Protein AF-A0A1H3V2N1-F1 (afdb_monomer)

Radius of gyration: 22.11 Å; Cα contacts (8 Å, |Δi|>4): 51; chains: 1; bounding box: 40×24×70 Å

Structure (mmCIF, N/CA/C/O backbone):
data_AF-A0A1H3V2N1-F1
#
_entry.id   AF-A0A1H3V2N1-F1
#
loop_
_atom_site.group_PDB
_atom_site.id
_atom_site.type_symbol
_atom_site.label_atom_id
_atom_site.label_alt_id
_atom_site.label_comp_id
_atom_site.label_asym_id
_atom_site.label_entity_id
_atom_site.label_seq_id
_atom_site.pdbx_PDB_ins_code
_atom_site.Cartn_x
_atom_site.Cartn_y
_atom_site.Cartn_z
_atom_site.occupancy
_atom_site.B_iso_or_equiv
_atom_site.auth_seq_id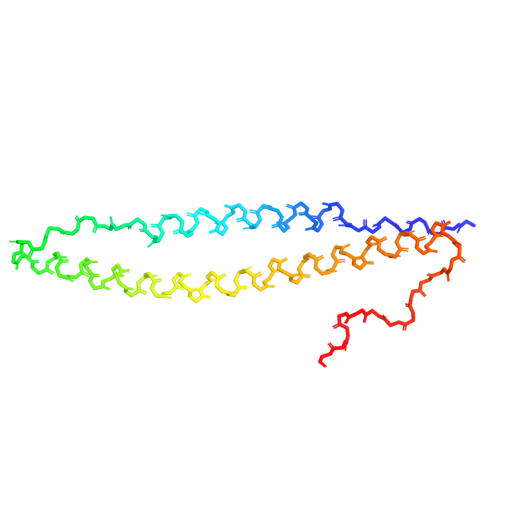
_atom_site.auth_comp_id
_atom_site.auth_asym_id
_atom_site.auth_atom_id
_atom_site.pdbx_PDB_model_num
ATOM 1 N N . MET A 1 1 ? 12.642 11.499 -37.574 1.00 33.47 1 MET A N 1
ATOM 2 C CA . MET A 1 1 ? 12.453 12.118 -36.245 1.00 33.47 1 MET A CA 1
ATOM 3 C C . MET A 1 1 ? 11.827 11.069 -35.343 1.00 33.47 1 MET A C 1
ATOM 5 O O . MET A 1 1 ? 10.644 10.798 -35.489 1.00 33.47 1 MET A O 1
ATOM 9 N N . GLY A 1 2 ? 12.641 10.379 -34.539 1.00 41.47 2 GLY A N 1
ATOM 10 C CA . GLY A 1 2 ? 12.163 9.315 -33.653 1.00 41.47 2 GLY A CA 1
ATOM 11 C C . GLY A 1 2 ? 11.372 9.914 -32.496 1.00 41.47 2 GLY A C 1
ATOM 12 O O . GLY A 1 2 ? 11.834 10.869 -31.876 1.00 41.47 2 GLY A O 1
ATOM 13 N N . GLN A 1 3 ? 10.169 9.398 -32.247 1.00 42.22 3 GLN A N 1
ATOM 14 C CA . GLN A 1 3 ? 9.382 9.762 -31.074 1.00 42.22 3 GLN A CA 1
ATOM 15 C C . GLN A 1 3 ? 10.178 9.383 -29.823 1.00 42.22 3 GLN A C 1
ATOM 17 O O . GLN A 1 3 ? 10.424 8.206 -29.574 1.00 42.22 3 GLN A O 1
ATOM 22 N N . GLN A 1 4 ? 10.592 10.382 -29.049 1.00 42.97 4 GLN A N 1
ATOM 23 C CA . GLN A 1 4 ? 11.128 10.166 -27.714 1.00 42.97 4 GLN A CA 1
ATOM 24 C C . GLN A 1 4 ? 9.936 9.815 -26.822 1.00 42.97 4 GLN A C 1
ATOM 26 O O . GLN A 1 4 ? 9.172 10.691 -26.417 1.00 42.97 4 GLN A O 1
ATOM 31 N N . ILE A 1 5 ? 9.705 8.523 -26.593 1.00 53.97 5 ILE A N 1
ATOM 32 C CA . ILE A 1 5 ? 8.725 8.100 -25.597 1.00 53.97 5 ILE A CA 1
ATOM 33 C C . ILE A 1 5 ? 9.321 8.457 -24.236 1.00 53.97 5 ILE A C 1
ATOM 35 O O . ILE A 1 5 ? 10.250 7.820 -23.764 1.00 53.97 5 ILE A O 1
ATOM 39 N N . LEU A 1 6 ? 8.809 9.528 -23.634 1.00 53.62 6 LEU A N 1
ATOM 40 C CA . LEU A 1 6 ? 9.021 9.868 -22.230 1.00 53.62 6 LEU A CA 1
ATOM 41 C C . LEU A 1 6 ? 8.164 8.903 -21.404 1.00 53.62 6 LEU A C 1
ATOM 43 O O . LEU A 1 6 ? 7.059 9.267 -20.991 1.00 53.62 6 LEU A O 1
ATOM 47 N N . SER A 1 7 ? 8.587 7.646 -21.240 1.00 59.97 7 SER A N 1
ATOM 48 C CA . SER A 1 7 ? 7.845 6.749 -20.357 1.00 59.97 7 SER A CA 1
ATOM 49 C C . SER A 1 7 ? 7.796 7.378 -18.961 1.00 59.97 7 SER A C 1
ATOM 51 O O . SER A 1 7 ? 8.768 7.957 -18.467 1.00 59.97 7 SER A O 1
ATOM 53 N N . ASN A 1 8 ? 6.634 7.332 -18.309 1.00 76.88 8 ASN A N 1
ATOM 54 C CA . ASN A 1 8 ? 6.448 8.047 -17.049 1.00 76.88 8 ASN A CA 1
ATOM 55 C C . ASN A 1 8 ? 6.958 7.237 -15.842 1.00 76.88 8 ASN A C 1
ATOM 57 O O . ASN A 1 8 ? 6.374 7.300 -14.755 1.00 76.88 8 ASN A O 1
ATOM 61 N N . TYR A 1 9 ? 8.022 6.445 -16.041 1.00 79.75 9 TYR A N 1
ATOM 62 C CA . TYR A 1 9 ? 8.618 5.553 -15.044 1.00 79.75 9 TYR A CA 1
ATOM 63 C C . TYR A 1 9 ? 8.874 6.278 -13.726 1.00 79.75 9 TYR A C 1
ATOM 65 O O . TYR A 1 9 ? 8.373 5.871 -12.675 1.00 79.75 9 TYR A O 1
ATOM 73 N N . THR A 1 10 ? 9.591 7.401 -13.796 1.00 79.31 10 THR A N 1
ATOM 74 C CA . THR A 1 10 ? 9.953 8.210 -12.631 1.00 79.31 10 THR A CA 1
ATOM 75 C C . THR A 1 10 ? 8.717 8.647 -11.847 1.00 79.31 10 THR A C 1
ATOM 77 O O . THR A 1 10 ? 8.699 8.542 -10.620 1.00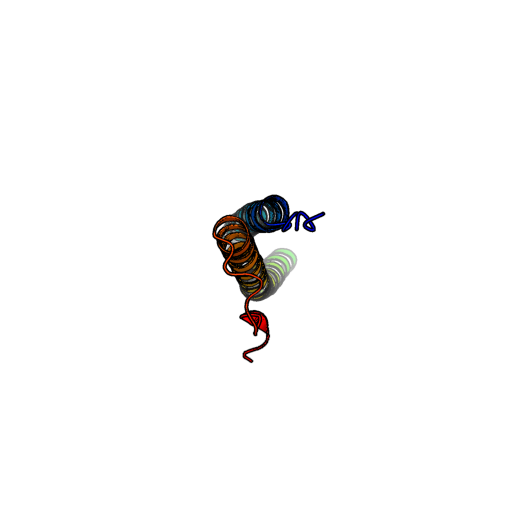 79.31 10 THR A O 1
ATOM 80 N N . THR A 1 11 ? 7.646 9.082 -12.519 1.00 83.44 11 THR A N 1
ATOM 81 C CA . THR A 1 11 ? 6.406 9.482 -11.837 1.00 83.44 11 THR A CA 1
ATOM 82 C C . THR A 1 11 ? 5.639 8.291 -11.277 1.00 83.44 11 THR A C 1
ATOM 84 O O . THR A 1 11 ? 5.172 8.378 -10.142 1.00 83.44 11 THR A O 1
ATOM 87 N N . ALA A 1 12 ? 5.528 7.177 -12.007 1.00 83.00 12 ALA A N 1
ATOM 88 C CA . ALA A 1 12 ? 4.865 5.968 -11.516 1.00 83.00 12 ALA A CA 1
ATOM 89 C C . ALA A 1 12 ? 5.575 5.417 -10.267 1.00 83.00 12 ALA A C 1
ATOM 91 O O . ALA A 1 12 ? 4.942 5.158 -9.242 1.00 83.00 12 ALA A O 1
ATOM 92 N N . ASN A 1 13 ? 6.906 5.335 -10.300 1.00 85.25 13 ASN A N 1
ATOM 93 C CA . ASN A 1 13 ? 7.703 4.873 -9.171 1.00 85.25 13 ASN A CA 1
ATOM 94 C C . ASN A 1 13 ? 7.643 5.843 -7.975 1.00 85.25 13 ASN A C 1
ATOM 96 O O . ASN A 1 13 ? 7.492 5.418 -6.824 1.00 85.25 13 ASN A O 1
ATOM 100 N N . ALA A 1 14 ? 7.687 7.157 -8.226 1.00 85.75 14 ALA A N 1
ATOM 101 C CA . ALA A 1 14 ? 7.507 8.164 -7.181 1.00 85.75 14 ALA A CA 1
ATOM 102 C C . ALA A 1 14 ? 6.114 8.074 -6.530 1.00 85.75 14 ALA A C 1
ATOM 104 O O . ALA A 1 14 ? 5.996 8.207 -5.309 1.00 85.75 14 ALA A O 1
ATOM 105 N N . MET A 1 15 ? 5.066 7.808 -7.317 1.00 87.38 15 MET A N 1
ATOM 106 C CA . MET A 1 15 ? 3.704 7.597 -6.820 1.00 87.38 15 MET A CA 1
ATOM 107 C C . MET A 1 15 ? 3.631 6.362 -5.919 1.00 87.38 15 MET A C 1
ATOM 109 O O . MET A 1 15 ? 3.207 6.470 -4.769 1.00 87.38 15 MET A O 1
ATOM 113 N N . ALA A 1 16 ? 4.123 5.216 -6.400 1.00 89.12 16 ALA A N 1
ATOM 114 C CA . ALA A 1 16 ? 4.161 3.974 -5.629 1.00 89.12 16 ALA A CA 1
ATOM 115 C C . ALA A 1 16 ? 4.951 4.130 -4.322 1.00 89.12 16 ALA A C 1
ATOM 117 O O . ALA A 1 16 ? 4.558 3.597 -3.28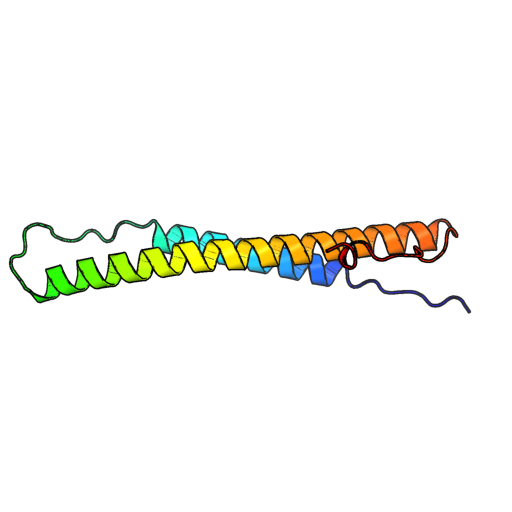6 1.00 89.12 16 ALA A O 1
ATOM 118 N N . THR A 1 17 ? 6.038 4.904 -4.343 1.00 90.19 17 THR A N 1
ATOM 119 C CA . THR A 1 17 ? 6.835 5.207 -3.147 1.00 90.19 17 THR A CA 1
ATOM 120 C C . THR A 1 17 ? 6.040 6.025 -2.129 1.00 90.19 17 THR A C 1
ATOM 122 O O . THR A 1 17 ? 5.989 5.659 -0.955 1.00 90.19 17 THR A O 1
ATOM 125 N N . LYS A 1 18 ? 5.369 7.103 -2.561 1.00 93.12 18 LYS A N 1
ATOM 126 C CA . LYS A 1 18 ? 4.514 7.921 -1.680 1.00 93.12 18 LYS A CA 1
ATOM 127 C C . LYS A 1 18 ? 3.355 7.110 -1.103 1.00 93.12 18 LYS A C 1
ATOM 129 O O . LYS A 1 18 ? 3.055 7.229 0.084 1.00 93.12 18 LYS A O 1
ATOM 134 N N . MET A 1 19 ? 2.731 6.269 -1.923 1.00 91.50 19 MET A N 1
ATOM 135 C CA . MET A 1 19 ? 1.671 5.366 -1.481 1.00 91.50 19 MET A CA 1
ATOM 136 C C . MET A 1 19 ? 2.197 4.345 -0.465 1.00 91.50 19 MET A C 1
ATOM 138 O O . MET A 1 19 ? 1.571 4.166 0.573 1.00 91.50 19 MET A O 1
ATOM 142 N N . GLY A 1 20 ? 3.382 3.762 -0.675 1.00 91.44 20 GLY A N 1
ATOM 143 C CA . GLY A 1 20 ? 4.028 2.882 0.308 1.00 91.44 20 GLY A CA 1
ATOM 144 C C . GLY A 1 20 ? 4.252 3.568 1.658 1.00 91.44 20 GLY A C 1
ATOM 145 O O . GLY A 1 20 ? 3.839 3.057 2.694 1.00 91.44 20 GLY A O 1
ATOM 146 N N . GLN A 1 21 ? 4.786 4.792 1.652 1.00 93.12 21 GLN A N 1
ATOM 147 C CA . GLN A 1 21 ? 4.957 5.577 2.881 1.00 93.12 21 GLN A CA 1
ATOM 148 C C . GLN A 1 21 ? 3.623 5.865 3.590 1.00 93.12 21 GLN A C 1
ATOM 150 O O . GLN A 1 21 ? 3.567 5.897 4.823 1.00 9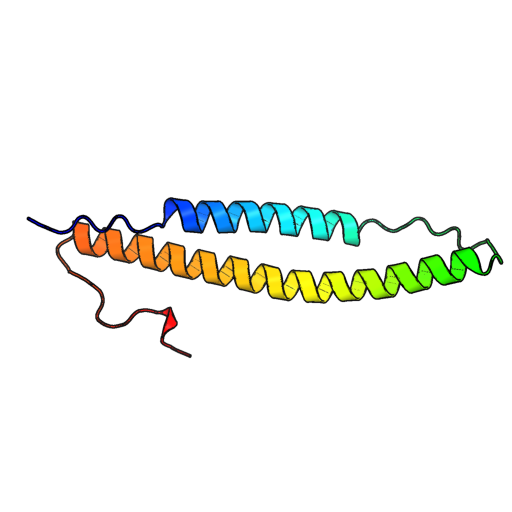3.12 21 GLN A O 1
ATOM 155 N N . ALA A 1 22 ? 2.546 6.095 2.833 1.00 89.19 22 ALA A N 1
ATOM 156 C CA . ALA A 1 22 ? 1.208 6.263 3.389 1.00 89.19 22 ALA A CA 1
ATOM 157 C C . ALA A 1 22 ? 0.680 4.952 3.996 1.00 89.19 22 ALA A C 1
ATOM 159 O O . ALA A 1 22 ? 0.159 4.975 5.112 1.00 89.19 22 ALA A O 1
ATOM 160 N N . ALA A 1 23 ? 0.880 3.815 3.324 1.00 88.44 23 ALA A N 1
ATOM 161 C CA . ALA A 1 23 ? 0.510 2.494 3.826 1.00 88.44 23 ALA A CA 1
ATOM 162 C C . ALA A 1 23 ? 1.210 2.180 5.161 1.00 88.44 23 ALA A C 1
ATOM 164 O O . ALA A 1 23 ? 0.545 1.804 6.128 1.00 88.44 23 ALA A O 1
ATOM 165 N N . ASP A 1 24 ? 2.515 2.455 5.262 1.00 88.12 24 ASP A N 1
ATOM 166 C CA . ASP A 1 24 ? 3.301 2.269 6.491 1.00 88.12 24 ASP A CA 1
ATOM 167 C C . ASP A 1 24 ? 2.817 3.153 7.649 1.00 88.12 24 ASP A C 1
ATOM 169 O O . ASP A 1 24 ? 2.936 2.803 8.827 1.00 88.12 24 ASP A O 1
ATOM 173 N N . ARG A 1 25 ? 2.321 4.359 7.347 1.00 87.88 25 ARG A N 1
ATOM 174 C CA . ARG A 1 25 ? 1.743 5.259 8.360 1.00 87.88 25 ARG A CA 1
ATOM 175 C C . ARG A 1 25 ? 0.393 4.742 8.841 1.00 87.88 25 ARG A C 1
ATOM 177 O O . ARG A 1 25 ? 0.156 4.747 10.047 1.00 87.88 25 ARG A O 1
ATOM 184 N N . ILE A 1 26 ? -0.457 4.274 7.926 1.00 84.31 26 ILE A N 1
ATOM 185 C CA . ILE A 1 26 ? -1.753 3.677 8.265 1.00 84.31 26 ILE A CA 1
ATOM 186 C C . ILE A 1 26 ? -1.538 2.455 9.153 1.00 84.31 26 ILE A C 1
ATOM 188 O O . ILE A 1 26 ? -2.125 2.401 10.230 1.00 84.31 26 ILE A O 1
ATOM 192 N N . ASP A 1 27 ? -0.643 1.541 8.765 1.00 83.38 27 ASP A N 1
ATOM 193 C CA . ASP A 1 27 ? -0.357 0.327 9.533 1.00 83.38 27 ASP A CA 1
ATOM 194 C C . ASP A 1 27 ? 0.091 0.645 10.966 1.00 83.38 27 ASP A C 1
ATOM 196 O O . ASP A 1 27 ? -0.499 0.152 11.933 1.00 83.38 27 ASP A O 1
ATOM 200 N N . ARG A 1 28 ? 1.053 1.565 11.114 1.00 83.75 28 ARG A N 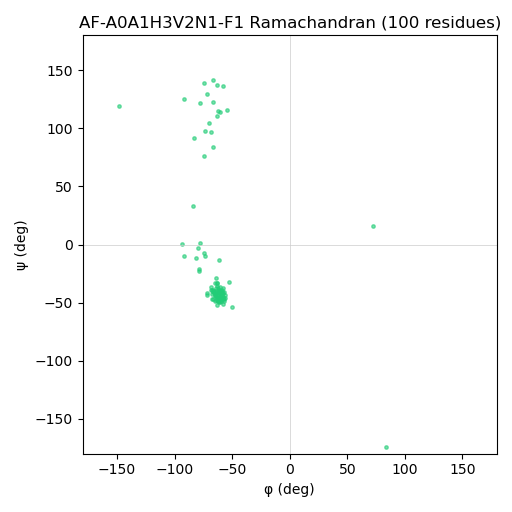1
ATOM 201 C CA . ARG A 1 28 ? 1.517 2.035 12.427 1.00 83.75 28 ARG A CA 1
ATOM 202 C C . ARG A 1 28 ? 0.397 2.634 13.271 1.00 83.75 28 ARG A C 1
ATOM 204 O O . ARG A 1 28 ? 0.349 2.372 14.469 1.00 83.75 28 ARG A O 1
ATOM 211 N N . CYS A 1 29 ? -0.501 3.421 12.684 1.00 77.75 29 CYS A N 1
ATOM 212 C CA . CYS A 1 29 ? -1.638 3.991 13.409 1.00 77.75 29 CYS A CA 1
ATOM 213 C C . CYS A 1 29 ? -2.655 2.922 13.828 1.00 77.75 29 CYS A C 1
ATOM 215 O O . CYS A 1 29 ? -3.159 2.975 14.944 1.00 77.75 29 CYS A O 1
ATOM 217 N N . THR A 1 30 ? -2.924 1.930 12.978 1.00 74.62 30 THR A N 1
ATOM 218 C CA . THR A 1 30 ? -3.901 0.864 13.262 1.00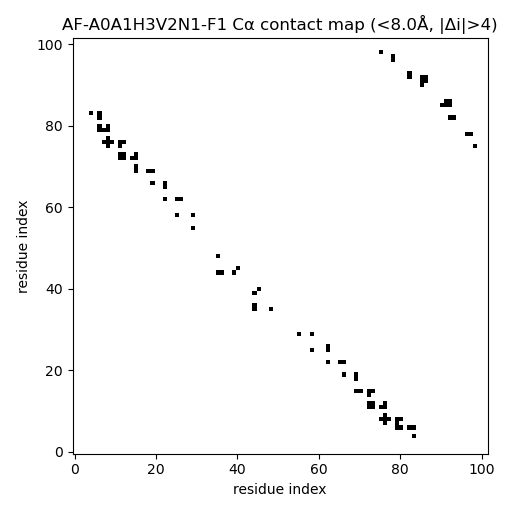 74.62 30 THR A CA 1
ATOM 219 C C . THR A 1 30 ? -3.398 -0.231 14.193 1.00 74.62 30 THR A C 1
ATOM 221 O O . THR A 1 30 ? -4.208 -0.912 14.822 1.00 74.62 30 THR A O 1
ATOM 224 N N . ASN A 1 31 ? -2.079 -0.406 14.295 1.00 73.94 31 ASN A N 1
ATOM 225 C CA . ASN A 1 31 ? -1.461 -1.356 15.220 1.00 73.94 31 ASN A CA 1
ATOM 226 C C . ASN A 1 31 ? -1.107 -0.737 16.573 1.00 73.94 31 ASN A C 1
ATOM 228 O O . ASN A 1 31 ? -0.793 -1.474 17.508 1.00 73.94 31 ASN A O 1
ATOM 232 N N . LYS A 1 32 ? -1.184 0.592 16.721 1.00 70.56 32 LYS A N 1
ATOM 233 C CA . LYS A 1 32 ? -1.151 1.205 18.049 1.00 70.56 32 LYS A CA 1
ATOM 234 C C . LYS A 1 32 ? -2.373 0.718 18.821 1.00 70.56 32 LYS A C 1
ATOM 236 O O . LYS A 1 32 ? -3.505 1.067 18.499 1.00 70.56 32 LYS A O 1
ATOM 241 N N . SER A 1 33 ? -2.121 -0.111 19.830 1.00 58.28 33 SER A N 1
ATOM 242 C CA . SER A 1 33 ? -3.117 -0.481 20.827 1.00 58.28 33 SER A CA 1
ATOM 243 C C . SER A 1 33 ? -3.678 0.807 21.421 1.00 58.28 33 SER A C 1
ATOM 245 O O . SER A 1 33 ? -2.939 1.585 22.031 1.00 58.28 33 SER A O 1
ATOM 247 N N . VAL A 1 34 ? -4.969 1.067 21.211 1.00 62.12 34 VAL A N 1
ATOM 248 C CA . VAL A 1 34 ? -5.665 2.026 22.064 1.00 62.12 34 VAL A CA 1
ATOM 249 C C . VAL A 1 34 ? -5.590 1.409 23.450 1.00 62.12 34 VAL A C 1
ATOM 251 O O . VAL A 1 34 ? -6.108 0.314 23.661 1.00 62.12 34 VAL A O 1
ATOM 254 N N . GLN A 1 35 ? -4.887 2.070 24.370 1.00 60.22 35 GLN A N 1
ATOM 255 C CA . GLN A 1 35 ? -4.899 1.692 25.777 1.00 60.22 35 GLN A CA 1
ATOM 256 C C . GLN A 1 35 ? -6.308 1.946 26.306 1.00 60.22 35 GLN A C 1
ATOM 258 O O . GLN A 1 35 ? -6.641 3.017 26.809 1.00 60.22 35 GLN A O 1
ATOM 263 N N . LEU A 1 36 ? -7.172 0.969 26.083 1.00 61.06 36 LEU A N 1
ATOM 264 C CA . LEU A 1 36 ? -8.538 0.969 26.548 1.00 61.06 36 LEU A CA 1
ATOM 265 C C . LEU A 1 36 ? -8.466 0.604 28.024 1.00 61.06 36 LEU A C 1
ATOM 267 O O . LEU A 1 36 ? -7.920 -0.434 28.393 1.00 61.06 36 LEU A O 1
ATOM 271 N N . SER A 1 37 ? -8.984 1.476 28.885 1.00 60.84 37 SER A N 1
ATOM 272 C CA . SER A 1 37 ? -9.108 1.144 30.299 1.00 60.84 37 SER A CA 1
ATOM 273 C C . SER A 1 37 ? -10.161 0.046 30.430 1.00 60.84 37 SER A C 1
ATOM 275 O O . SER A 1 37 ? -11.364 0.317 30.435 1.00 60.84 37 SER A O 1
ATOM 277 N N . GLU A 1 38 ? -9.717 -1.210 30.508 1.00 58.50 38 GLU A N 1
ATOM 278 C CA . GLU A 1 38 ? -10.589 -2.386 30.646 1.00 58.50 38 GLU A CA 1
ATOM 279 C C . GLU A 1 38 ? -11.420 -2.362 31.941 1.00 58.50 38 GLU A C 1
ATOM 281 O O . GLU A 1 38 ? -12.387 -3.104 32.088 1.00 58.50 38 GLU A O 1
ATOM 286 N N . ARG A 1 39 ? -11.075 -1.471 32.880 1.00 56.66 39 ARG A N 1
ATOM 287 C CA . ARG A 1 39 ? -11.687 -1.361 34.208 1.00 56.66 39 ARG A CA 1
ATOM 288 C C . ARG A 1 39 ? -12.839 -0.365 34.307 1.00 56.66 39 ARG A C 1
ATOM 290 O O . ARG A 1 39 ? -13.398 -0.214 35.390 1.00 56.66 39 ARG A O 1
ATOM 297 N N . THR A 1 40 ? -13.222 0.316 33.224 1.00 61.66 40 THR A N 1
ATOM 298 C CA . THR A 1 40 ? -14.388 1.215 33.274 1.00 61.66 40 THR A CA 1
ATOM 299 C C . THR A 1 40 ? -15.662 0.472 32.873 1.00 61.66 40 THR A C 1
ATOM 301 O O . THR A 1 40 ? -15.770 -0.101 31.789 1.00 61.66 40 THR A O 1
ATOM 304 N N . THR A 1 41 ? -16.670 0.504 33.743 1.00 64.31 41 THR A N 1
ATOM 305 C CA . THR A 1 41 ? -18.025 -0.009 33.470 1.00 64.31 41 THR A CA 1
ATOM 306 C C . THR A 1 41 ? -18.856 0.948 32.611 1.00 64.31 41 THR A C 1
ATOM 308 O O . THR A 1 41 ? -20.006 0.654 32.283 1.00 64.31 41 THR A O 1
ATOM 311 N N . LEU A 1 42 ? -18.276 2.082 32.205 1.00 75.81 42 LEU A N 1
ATOM 312 C CA . LEU A 1 42 ? -18.941 3.102 31.408 1.00 75.81 42 LEU A CA 1
ATOM 313 C C . LEU A 1 42 ? -19.253 2.568 30.006 1.00 75.81 42 LEU A C 1
ATOM 315 O O . LEU A 1 42 ? -18.363 2.191 29.242 1.00 75.81 42 LEU A O 1
ATOM 319 N N . LEU A 1 43 ? -20.534 2.602 29.634 1.00 78.00 43 LEU A N 1
ATOM 320 C CA . LEU A 1 43 ? -21.026 2.193 28.312 1.00 78.00 43 LEU A CA 1
ATOM 321 C C . LEU A 1 43 ? -20.283 2.884 27.155 1.00 78.00 43 LEU A C 1
ATOM 323 O O . LEU A 1 43 ? -20.089 2.277 26.103 1.00 78.00 43 LEU A O 1
ATOM 327 N N . ALA A 1 44 ? -19.839 4.128 27.352 1.00 77.56 44 ALA A N 1
ATOM 328 C CA . ALA A 1 44 ? -19.057 4.877 26.370 1.00 77.56 44 ALA A CA 1
ATOM 329 C C . ALA A 1 44 ? -17.717 4.198 26.035 1.00 77.56 44 ALA A C 1
ATOM 331 O O . ALA A 1 44 ? -17.349 4.133 24.865 1.00 77.56 44 ALA A O 1
ATOM 332 N N . ASN A 1 45 ? -17.031 3.620 27.026 1.00 80.38 45 ASN A N 1
ATOM 333 C CA . ASN A 1 45 ? -15.778 2.900 26.810 1.00 80.38 45 ASN A CA 1
ATOM 334 C C . ASN A 1 45 ? -16.014 1.621 25.999 1.00 80.38 45 ASN A C 1
ATOM 336 O O . ASN A 1 45 ? -15.362 1.414 24.984 1.00 80.38 45 ASN A O 1
ATOM 340 N N . LYS A 1 46 ? -17.027 0.815 26.355 1.00 79.38 46 LYS A N 1
ATOM 341 C CA . LYS A 1 46 ? -17.403 -0.383 25.574 1.00 79.38 46 LYS A CA 1
ATOM 342 C C . LYS A 1 46 ? -17.729 -0.047 24.113 1.00 79.38 46 LYS A C 1
ATOM 344 O O . LYS A 1 46 ? -17.306 -0.763 23.208 1.00 79.38 46 LYS A O 1
ATOM 349 N N . LYS A 1 47 ? -18.443 1.061 23.876 1.00 83.50 47 LYS A N 1
ATOM 350 C CA . LYS A 1 47 ? -18.719 1.565 22.521 1.00 83.50 47 LYS A CA 1
ATOM 351 C C . LYS A 1 47 ? -17.436 1.978 21.797 1.00 83.50 47 LYS A C 1
ATOM 353 O O . LYS A 1 47 ? -17.260 1.591 20.649 1.00 83.50 47 LYS A O 1
ATOM 358 N N . ALA A 1 48 ? -16.527 2.689 22.464 1.00 82.38 48 ALA A N 1
ATOM 359 C CA . ALA A 1 48 ? -15.241 3.076 21.887 1.00 82.38 48 ALA A CA 1
ATOM 360 C C . ALA A 1 48 ? -14.383 1.856 21.494 1.00 82.38 48 ALA A C 1
ATOM 362 O O . ALA A 1 48 ? -13.845 1.834 20.389 1.00 82.38 48 ALA A O 1
ATOM 363 N N . ILE A 1 49 ? -14.325 0.818 22.341 1.00 81.12 49 ILE A N 1
ATOM 364 C CA . ILE A 1 49 ? -13.633 -0.454 22.050 1.00 81.12 49 ILE A CA 1
ATOM 365 C C . ILE A 1 49 ? -14.208 -1.105 20.788 1.00 81.12 49 ILE A C 1
ATOM 367 O O . ILE A 1 49 ? -13.466 -1.456 19.869 1.00 81.12 49 ILE A O 1
ATOM 371 N N . SER A 1 50 ? -15.535 -1.251 20.735 1.00 84.31 50 SER A N 1
ATOM 372 C CA . SER A 1 50 ? -16.226 -1.886 19.609 1.00 84.31 50 SER A CA 1
ATOM 373 C C . SER A 1 50 ? -16.007 -1.117 18.302 1.00 84.31 50 SER A C 1
ATOM 375 O O . SER A 1 50 ? -15.579 -1.697 17.303 1.00 84.31 50 SER A O 1
ATOM 377 N N . SER A 1 51 ? -16.195 0.207 18.327 1.00 85.44 51 SER A N 1
ATOM 378 C CA . SER A 1 51 ? -15.967 1.070 17.164 1.00 85.44 51 SER A CA 1
ATOM 379 C C . SER A 1 51 ? -14.518 1.022 16.687 1.00 85.44 51 SER A C 1
ATOM 381 O O . SER A 1 51 ? -14.276 0.967 15.480 1.00 85.44 51 SER A O 1
ATOM 383 N N . PHE A 1 52 ? -13.547 1.000 17.605 1.00 84.31 52 PHE A N 1
ATOM 384 C CA . PHE A 1 52 ? -12.138 0.869 17.243 1.00 84.31 52 PHE A CA 1
ATOM 385 C C . PHE A 1 52 ? -11.847 -0.487 16.592 1.00 84.31 52 PHE A C 1
ATOM 387 O O . PHE A 1 52 ? -11.177 -0.530 15.564 1.00 84.31 52 PHE A O 1
ATOM 394 N N . SER A 1 53 ? -12.390 -1.582 17.134 1.00 82.94 53 SER A N 1
ATOM 395 C CA . SER A 1 53 ? -12.231 -2.924 16.562 1.00 82.94 53 SER A CA 1
ATOM 396 C C . SER A 1 53 ? -12.787 -3.011 15.134 1.00 82.94 53 SER A C 1
ATOM 398 O O . SER A 1 53 ? -12.079 -3.427 14.215 1.00 82.94 53 SER A O 1
ATOM 400 N N . ALA A 1 54 ? -14.013 -2.522 14.916 1.00 87.31 54 ALA A N 1
ATOM 401 C CA . ALA A 1 54 ? -14.624 -2.472 13.588 1.00 87.31 54 ALA A CA 1
ATOM 402 C C . ALA A 1 54 ? -13.797 -1.615 12.612 1.00 87.31 54 ALA A C 1
ATOM 404 O O . ALA A 1 54 ? -13.514 -2.023 11.485 1.00 87.31 54 ALA A O 1
ATOM 405 N N . THR A 1 55 ? -13.334 -0.453 13.076 1.00 84.38 55 THR A N 1
ATOM 406 C CA . THR A 1 55 ? -12.476 0.447 12.294 1.00 84.38 55 THR A CA 1
ATOM 407 C C . THR A 1 55 ? -11.147 -0.218 11.930 1.00 84.38 55 THR A C 1
ATOM 409 O O . THR A 1 55 ? -10.696 -0.127 10.790 1.00 84.38 55 THR A O 1
ATOM 412 N N . ARG A 1 56 ? -10.529 -0.950 12.863 1.00 84.31 56 ARG A N 1
ATOM 413 C CA . ARG A 1 56 ? -9.288 -1.696 12.621 1.00 84.31 56 ARG A CA 1
ATOM 414 C C . ARG A 1 56 ? -9.471 -2.742 11.525 1.00 84.31 56 ARG A C 1
ATOM 416 O O . ARG A 1 56 ? -8.599 -2.873 10.670 1.00 84.31 56 ARG A O 1
ATOM 423 N N . GLN A 1 57 ? -10.597 -3.452 11.513 1.00 85.88 57 GLN A N 1
ATOM 424 C CA . GLN A 1 57 ? -10.886 -4.441 10.475 1.00 85.88 57 GLN A CA 1
ATOM 425 C C . GLN A 1 57 ? -11.066 -3.799 9.092 1.00 85.88 57 GLN A C 1
ATOM 427 O O . GLN A 1 57 ? -10.514 -4.304 8.114 1.00 85.88 57 GLN A O 1
ATOM 432 N N . LEU A 1 58 ? -11.739 -2.645 9.013 1.00 88.19 58 LEU A N 1
ATOM 433 C CA . LEU A 1 58 ? -11.827 -1.862 7.774 1.00 88.19 58 LEU A CA 1
ATOM 434 C C . LEU A 1 58 ? -10.442 -1.449 7.269 1.00 88.19 58 LEU A C 1
ATOM 436 O O . LEU A 1 58 ? -10.142 -1.604 6.087 1.00 88.19 58 LEU A O 1
ATOM 440 N N . PHE A 1 59 ? -9.566 -0.991 8.164 1.00 86.62 59 PHE A N 1
ATOM 441 C CA . PHE A 1 59 ? -8.202 -0.634 7.790 1.00 86.62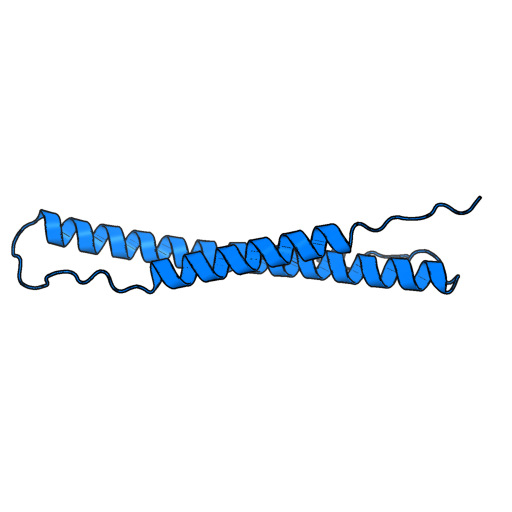 59 PHE A CA 1
ATOM 442 C C . PHE A 1 59 ? -7.372 -1.826 7.308 1.00 86.62 59 PHE A C 1
ATOM 444 O O . PHE A 1 59 ? -6.532 -1.650 6.431 1.00 86.62 59 PHE A O 1
ATOM 451 N N . VAL A 1 60 ? -7.582 -3.036 7.835 1.00 85.50 60 VAL A N 1
ATOM 452 C CA . VAL A 1 60 ? -6.907 -4.242 7.324 1.00 85.50 60 VAL A CA 1
ATOM 453 C C . VAL A 1 60 ? -7.277 -4.486 5.861 1.00 85.50 60 VAL A C 1
ATOM 455 O O . VAL A 1 60 ? -6.381 -4.636 5.031 1.00 85.50 60 VAL A O 1
ATOM 458 N N . VAL A 1 61 ? -8.571 -4.464 5.532 1.00 88.88 61 VAL A N 1
ATOM 459 C CA . VAL A 1 61 ? -9.044 -4.672 4.152 1.00 88.88 61 VAL A CA 1
ATOM 460 C C . VAL A 1 61 ? -8.573 -3.540 3.237 1.00 88.88 61 VAL A C 1
ATOM 462 O O . VAL A 1 61 ? -8.046 -3.798 2.156 1.00 88.88 61 VAL A O 1
ATOM 465 N N . PHE A 1 62 ? -8.683 -2.287 3.692 1.00 88.75 62 PHE A N 1
ATOM 466 C CA . PHE A 1 62 ? -8.186 -1.127 2.954 1.00 88.75 62 PHE A CA 1
ATOM 467 C C . PHE A 1 62 ? -6.691 -1.254 2.639 1.00 88.75 62 PHE A C 1
ATOM 469 O O . PHE A 1 62 ? -6.293 -1.046 1.498 1.00 88.75 62 PHE A O 1
ATOM 476 N N . ARG A 1 63 ? -5.861 -1.644 3.617 1.00 87.12 63 ARG A N 1
ATOM 477 C CA . ARG A 1 63 ? -4.416 -1.824 3.407 1.00 87.12 63 ARG A CA 1
ATOM 478 C C . ARG A 1 63 ? -4.107 -2.890 2.366 1.00 87.12 63 ARG A C 1
ATOM 480 O O . ARG A 1 63 ? -3.208 -2.682 1.564 1.00 87.12 63 ARG A O 1
ATOM 487 N N . GLN A 1 64 ? -4.835 -4.004 2.361 1.00 88.81 64 GLN A N 1
ATOM 488 C CA . GLN A 1 64 ? -4.637 -5.059 1.363 1.00 88.81 64 GLN A CA 1
ATOM 489 C C . GLN A 1 64 ? -4.940 -4.557 -0.053 1.00 88.81 64 GLN A C 1
ATOM 491 O O . GLN A 1 64 ? -4.137 -4.765 -0.961 1.00 88.81 64 GLN A O 1
ATOM 496 N N . ALA A 1 65 ? -6.063 -3.855 -0.233 1.00 91.56 65 ALA A N 1
ATOM 497 C CA . ALA A 1 65 ? -6.415 -3.255 -1.519 1.00 91.56 65 ALA A CA 1
ATOM 498 C C . ALA A 1 65 ? -5.385 -2.196 -1.946 1.00 91.56 65 ALA A C 1
ATOM 500 O O . ALA A 1 65 ? -4.874 -2.234 -3.061 1.00 91.56 65 ALA A O 1
ATOM 501 N N . PHE A 1 66 ? -5.004 -1.313 -1.025 1.00 90.12 66 PHE A N 1
ATOM 502 C CA . PHE A 1 66 ? -4.043 -0.247 -1.287 1.00 90.12 66 PHE A CA 1
ATOM 503 C C . PHE A 1 66 ? -2.643 -0.782 -1.625 1.00 90.12 66 PHE A C 1
ATOM 505 O O . PHE A 1 66 ? -1.974 -0.251 -2.510 1.00 90.12 66 PHE A O 1
ATOM 512 N N . GLN A 1 67 ? -2.207 -1.868 -0.978 1.00 89.69 67 GLN A N 1
ATOM 513 C CA . GLN A 1 67 ? -0.949 -2.539 -1.309 1.00 89.69 67 GLN A CA 1
ATOM 514 C C . GLN A 1 67 ? -0.988 -3.158 -2.709 1.00 89.69 67 GLN A C 1
ATOM 516 O O . GLN A 1 67 ? -0.026 -3.020 -3.462 1.00 89.69 67 GLN A O 1
ATOM 521 N N . LYS A 1 68 ? -2.113 -3.771 -3.094 1.00 92.62 68 LYS A N 1
ATOM 522 C CA . LYS A 1 68 ? -2.302 -4.293 -4.451 1.00 92.62 68 LYS A CA 1
ATOM 523 C C . LYS A 1 68 ? -2.183 -3.187 -5.505 1.00 92.62 68 LYS A C 1
ATOM 525 O O . LYS A 1 68 ? -1.552 -3.400 -6.537 1.00 92.62 68 LYS A O 1
ATOM 530 N N . ASP A 1 69 ? -2.723 -2.001 -5.237 1.00 91.69 69 ASP A N 1
ATOM 531 C CA . ASP A 1 69 ? -2.588 -0.855 -6.142 1.00 91.69 69 ASP A CA 1
ATOM 532 C C . ASP A 1 69 ? -1.135 -0.372 -6.254 1.00 91.69 69 ASP A C 1
ATOM 534 O O . ASP A 1 69 ? -0.661 -0.091 -7.357 1.00 91.69 69 ASP A O 1
ATOM 538 N N . ILE A 1 70 ? -0.392 -0.336 -5.140 1.00 89.69 70 ILE A N 1
ATOM 539 C CA . ILE A 1 70 ? 1.051 -0.038 -5.144 1.00 89.69 70 ILE A CA 1
ATOM 540 C C . ILE A 1 70 ? 1.806 -1.032 -6.031 1.00 89.69 70 ILE A C 1
ATOM 542 O O . ILE A 1 70 ? 2.655 -0.628 -6.831 1.00 89.69 70 ILE A O 1
ATOM 546 N N . ASP A 1 71 ? 1.502 -2.322 -5.905 1.00 89.94 71 ASP A N 1
ATOM 547 C CA . ASP A 1 71 ? 2.167 -3.377 -6.667 1.00 89.94 71 ASP A CA 1
ATOM 548 C C . ASP A 1 71 ? 1.841 -3.282 -8.165 1.00 89.94 71 ASP A C 1
ATOM 550 O O . ASP A 1 71 ? 2.744 -3.395 -8.998 1.00 89.94 71 ASP A O 1
ATOM 554 N N . ASN A 1 72 ? 0.593 -2.956 -8.514 1.00 90.56 72 ASN A N 1
ATOM 555 C CA . ASN A 1 72 ? 0.190 -2.681 -9.895 1.00 90.56 72 ASN A CA 1
ATOM 556 C C . ASN A 1 72 ? 0.963 -1.492 -10.487 1.00 90.56 72 ASN A C 1
ATOM 558 O O . ASN A 1 72 ? 1.497 -1.592 -11.592 1.00 90.56 72 ASN A O 1
ATOM 562 N N . ILE A 1 73 ? 1.083 -0.380 -9.752 1.00 88.81 73 ILE A N 1
ATOM 563 C CA . ILE A 1 73 ? 1.818 0.808 -10.219 1.00 88.81 73 ILE A CA 1
ATOM 564 C C . ILE A 1 73 ? 3.307 0.489 -10.408 1.00 88.81 73 ILE A C 1
ATOM 566 O O . ILE A 1 73 ? 3.900 0.892 -11.408 1.00 88.81 73 ILE A O 1
ATOM 570 N N . ARG A 1 74 ? 3.917 -0.275 -9.492 1.00 88.75 74 ARG A N 1
ATOM 571 C CA . ARG A 1 74 ? 5.303 -0.757 -9.641 1.00 88.75 74 ARG A CA 1
ATOM 572 C C . ARG A 1 74 ? 5.473 -1.665 -10.854 1.00 88.75 74 ARG A C 1
ATOM 574 O O . ARG A 1 74 ? 6.509 -1.594 -11.510 1.00 88.75 74 ARG A O 1
ATOM 581 N N . SER A 1 75 ? 4.487 -2.510 -11.156 1.00 89.50 75 SER A N 1
ATOM 582 C CA . SER A 1 75 ? 4.509 -3.346 -12.360 1.00 89.50 75 SER A CA 1
ATOM 583 C C . SER A 1 75 ? 4.526 -2.490 -13.623 1.00 89.50 75 SER A C 1
ATOM 585 O O . SER A 1 75 ? 5.390 -2.677 -14.474 1.00 89.50 75 SER A O 1
ATOM 587 N N . VAL A 1 76 ? 3.635 -1.497 -13.706 1.00 85.44 76 VAL A N 1
ATOM 588 C CA . VAL A 1 76 ? 3.597 -0.550 -14.831 1.00 85.44 76 VAL A CA 1
ATOM 589 C C . VAL A 1 76 ? 4.911 0.226 -14.945 1.00 85.44 76 VAL A C 1
ATOM 591 O O . VAL A 1 76 ? 5.435 0.381 -16.044 1.00 85.44 76 VAL A O 1
ATOM 594 N N . ALA A 1 77 ? 5.493 0.658 -13.823 1.00 84.94 77 ALA A N 1
ATOM 595 C CA . ALA A 1 77 ? 6.796 1.318 -13.818 1.00 84.94 77 ALA A CA 1
ATOM 596 C C . ALA A 1 77 ? 7.890 0.416 -14.431 1.00 84.94 77 ALA A C 1
ATOM 598 O O . ALA A 1 77 ? 8.621 0.847 -15.315 1.00 84.94 77 ALA A O 1
ATOM 599 N N . LYS A 1 78 ? 7.961 -0.862 -14.050 1.00 84.75 78 LYS A N 1
ATOM 600 C CA . LYS A 1 78 ? 8.917 -1.809 -14.655 1.00 84.75 78 LYS A CA 1
ATOM 601 C C . LYS A 1 78 ? 8.677 -2.036 -16.148 1.00 84.75 78 LYS A C 1
ATOM 603 O O . LYS A 1 78 ? 9.617 -2.296 -16.890 1.00 84.75 78 LYS A O 1
ATOM 608 N N . GLU A 1 79 ? 7.427 -1.991 -16.601 1.00 83.19 79 GLU A N 1
ATOM 609 C CA . GLU A 1 79 ? 7.121 -2.084 -18.032 1.00 83.19 79 GLU A CA 1
ATOM 610 C C . GLU A 1 79 ? 7.608 -0.852 -18.798 1.00 83.19 79 GLU A C 1
ATOM 612 O O . GLU A 1 79 ? 8.159 -1.001 -19.885 1.00 83.19 79 GLU A O 1
ATOM 617 N N . PHE A 1 80 ? 7.471 0.337 -18.211 1.00 83.44 80 PHE A N 1
ATOM 618 C CA . PHE A 1 80 ? 8.029 1.576 -18.748 1.00 83.44 80 PHE A CA 1
ATOM 619 C C . PHE A 1 80 ? 9.561 1.540 -18.844 1.00 83.44 80 PHE A C 1
ATOM 621 O O . PHE A 1 80 ? 10.100 1.828 -19.905 1.00 83.44 80 PHE A O 1
ATOM 628 N N . GLU A 1 81 ? 10.249 1.077 -17.800 1.00 84.81 81 GLU A N 1
ATOM 629 C CA . GLU A 1 81 ? 11.709 0.898 -17.806 1.00 84.81 81 GLU A CA 1
ATOM 630 C C . GLU A 1 81 ? 12.169 -0.042 -18.937 1.00 84.81 81 GLU A C 1
ATOM 632 O O . GLU A 1 81 ? 13.045 0.300 -19.727 1.00 84.81 81 GLU A O 1
ATOM 637 N N . ARG A 1 82 ? 11.508 -1.197 -19.098 1.00 83.44 82 ARG A N 1
ATOM 638 C CA . ARG A 1 82 ? 11.803 -2.131 -20.202 1.00 83.44 82 ARG A CA 1
ATOM 639 C C . ARG A 1 82 ? 11.531 -1.533 -21.578 1.00 83.44 82 ARG A C 1
ATOM 641 O O . ARG A 1 82 ? 12.216 -1.878 -22.540 1.00 83.44 82 ARG A O 1
ATOM 648 N N . LEU A 1 83 ? 10.491 -0.711 -21.694 1.00 82.00 83 LEU A N 1
ATOM 649 C CA . LEU A 1 83 ? 10.151 -0.048 -22.944 1.00 82.00 83 LEU A CA 1
ATOM 650 C C . LEU A 1 83 ? 11.260 0.910 -23.367 1.00 82.00 83 LEU A C 1
ATOM 652 O O . LEU A 1 83 ? 11.696 0.857 -24.517 1.00 82.00 83 LEU A O 1
ATOM 656 N N . ASP A 1 84 ? 11.722 1.731 -22.430 1.00 80.94 84 ASP A N 1
ATOM 657 C CA . ASP A 1 84 ? 12.796 2.691 -22.663 1.00 80.94 84 ASP A CA 1
ATOM 658 C C . ASP A 1 84 ? 14.080 1.971 -23.083 1.00 80.94 84 ASP A C 1
ATOM 660 O O . ASP A 1 84 ? 14.655 2.300 -24.120 1.00 80.94 84 ASP A O 1
ATOM 664 N N . GLU A 1 85 ? 14.459 0.897 -22.381 1.00 83.62 85 GLU A N 1
ATOM 665 C CA . GLU A 1 85 ? 15.619 0.081 -22.755 1.00 83.62 85 GLU A CA 1
ATOM 666 C C . GLU A 1 85 ? 15.515 -0.510 -24.170 1.00 83.62 85 GLU A C 1
ATOM 668 O O . GLU A 1 85 ? 16.505 -0.569 -24.904 1.00 83.62 85 GLU A O 1
ATOM 673 N N . ASN A 1 86 ? 14.334 -0.990 -24.568 1.00 83.81 86 ASN A N 1
ATOM 674 C CA . ASN A 1 86 ? 14.134 -1.564 -25.899 1.00 83.81 86 ASN A CA 1
ATOM 675 C C . ASN A 1 86 ? 14.239 -0.502 -26.997 1.00 83.81 86 ASN A C 1
ATOM 677 O O . ASN A 1 86 ? 14.761 -0.789 -28.077 1.00 83.81 86 ASN A O 1
ATOM 681 N N . ILE A 1 87 ? 13.755 0.714 -26.734 1.00 81.56 87 ILE A N 1
ATOM 682 C CA . ILE A 1 87 ? 13.887 1.847 -27.653 1.00 81.56 87 ILE A CA 1
ATOM 683 C C . ILE A 1 87 ? 15.359 2.243 -27.782 1.00 81.56 87 ILE A C 1
ATOM 685 O O . ILE A 1 87 ? 15.845 2.369 -28.905 1.00 81.56 87 ILE A O 1
ATOM 689 N N . GLU A 1 88 ? 16.087 2.362 -26.668 1.00 81.00 88 GLU A N 1
ATOM 690 C CA . GLU A 1 88 ? 17.526 2.664 -26.666 1.00 81.00 88 GLU A CA 1
ATOM 691 C C . GLU A 1 88 ? 18.344 1.621 -27.440 1.00 81.00 88 GLU A C 1
ATOM 693 O O . GLU A 1 88 ? 19.258 1.968 -28.187 1.00 81.00 88 GLU A O 1
ATOM 698 N N . LYS A 1 89 ? 17.983 0.338 -27.316 1.00 85.25 89 LYS A N 1
ATOM 699 C CA . LYS A 1 89 ? 18.628 -0.778 -28.028 1.00 85.25 89 LYS A CA 1
ATOM 700 C C . LYS A 1 89 ? 18.164 -0.931 -29.486 1.00 85.25 89 LYS A C 1
A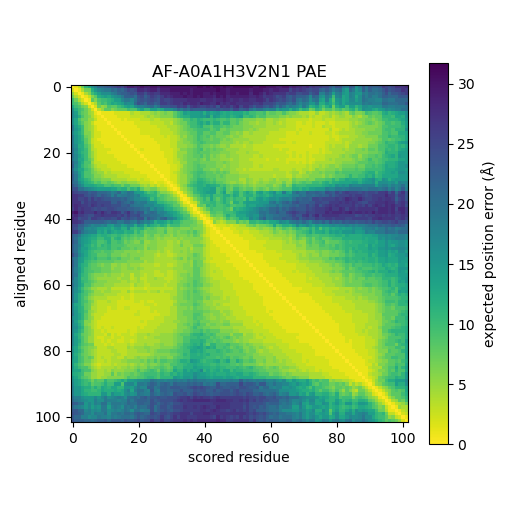TOM 702 O O . LYS A 1 89 ? 18.665 -1.809 -30.185 1.00 85.25 89 LYS A O 1
ATOM 707 N N . GLY A 1 90 ? 17.206 -0.125 -29.954 1.00 82.25 90 GLY A N 1
ATOM 708 C CA . GLY A 1 90 ? 16.658 -0.201 -31.316 1.00 82.25 90 GLY A CA 1
ATOM 709 C C . GLY A 1 90 ? 15.757 -1.417 -31.586 1.00 82.25 90 GLY A C 1
ATOM 710 O O . GLY A 1 90 ? 15.494 -1.735 -32.743 1.00 82.25 90 GLY A O 1
ATOM 711 N N . ILE A 1 91 ? 15.279 -2.096 -30.538 1.00 79.25 91 ILE A N 1
ATOM 712 C CA . ILE A 1 91 ? 14.441 -3.309 -30.602 1.00 79.25 91 ILE A CA 1
ATOM 713 C C . ILE A 1 91 ? 12.968 -2.965 -30.915 1.00 79.25 91 ILE A C 1
ATOM 715 O O . ILE A 1 91 ? 12.230 -3.799 -31.438 1.00 79.25 91 ILE A O 1
ATOM 719 N N . GLY A 1 92 ? 12.541 -1.722 -30.658 1.00 69.00 92 GLY A N 1
ATOM 720 C CA . GLY A 1 92 ? 11.171 -1.252 -30.901 1.00 69.00 92 GLY A CA 1
ATOM 721 C C . GLY A 1 92 ? 10.189 -1.587 -29.767 1.00 69.00 92 GLY A C 1
ATOM 722 O O . GLY A 1 92 ? 10.580 -2.058 -28.700 1.00 69.00 92 GLY A O 1
ATOM 723 N N . LEU A 1 93 ? 8.897 -1.296 -29.970 1.00 67.94 93 LEU A N 1
ATOM 724 C CA . LEU A 1 93 ? 7.857 -1.508 -28.953 1.00 67.94 93 LEU A CA 1
ATOM 725 C C . LEU A 1 93 ? 7.509 -3.006 -28.812 1.00 67.94 93 LEU A C 1
ATOM 727 O O . LEU A 1 93 ? 7.358 -3.691 -29.826 1.00 67.94 93 LEU A O 1
ATOM 731 N N . PRO A 1 94 ? 7.308 -3.525 -27.586 1.00 64.19 94 PRO A N 1
ATOM 732 C CA . PRO A 1 94 ? 6.816 -4.881 -27.381 1.00 64.19 94 PRO A CA 1
ATOM 733 C C . PRO A 1 94 ? 5.397 -5.033 -27.952 1.00 64.19 94 PRO A C 1
ATOM 735 O O . PRO A 1 94 ? 4.534 -4.181 -27.749 1.00 64.19 94 PRO A O 1
ATOM 738 N N . THR A 1 95 ? 5.137 -6.146 -28.640 1.00 64.25 95 THR A N 1
ATOM 739 C CA . THR A 1 95 ? 3.872 -6.411 -29.355 1.00 64.25 95 THR A CA 1
ATOM 740 C C . THR A 1 95 ? 2.688 -6.760 -28.443 1.00 64.25 95 THR A C 1
ATOM 742 O O . THR A 1 95 ? 1.559 -6.850 -28.915 1.00 64.25 95 THR A O 1
ATOM 745 N N . SER A 1 96 ? 2.917 -6.938 -27.136 1.00 58.22 96 SER A N 1
ATOM 746 C CA . SER A 1 96 ? 1.871 -7.158 -26.133 1.00 58.22 96 SER A CA 1
ATOM 747 C C . SER A 1 96 ? 2.294 -6.564 -24.784 1.00 58.22 96 SER A C 1
ATOM 749 O O . SER A 1 96 ? 3.286 -7.026 -24.214 1.00 58.22 96 SER A O 1
ATOM 751 N N . PRO A 1 97 ? 1.544 -5.596 -24.228 1.00 58.56 97 PRO A N 1
ATOM 752 C CA . PRO A 1 97 ? 1.772 -5.102 -22.873 1.00 58.56 97 PRO A CA 1
ATOM 753 C C . PRO A 1 97 ? 1.465 -6.182 -21.824 1.00 58.56 97 PRO A C 1
ATOM 755 O O . PRO A 1 97 ? 0.504 -6.944 -21.976 1.00 58.56 97 PRO A O 1
ATOM 758 N N . GLY A 1 98 ? 2.268 -6.261 -20.760 1.00 61.31 98 GLY A N 1
ATOM 759 C CA . GLY A 1 98 ? 2.174 -7.317 -19.742 1.00 61.31 98 GLY A CA 1
ATOM 760 C C . GLY A 1 98 ? 0.855 -7.299 -18.965 1.00 61.31 98 GLY A C 1
ATOM 761 O O . GLY A 1 98 ? 0.346 -8.352 -18.587 1.00 61.31 98 GLY A O 1
ATOM 762 N N . TRP A 1 99 ? 0.246 -6.121 -18.824 1.00 57.56 99 TRP A N 1
ATOM 763 C CA . TRP A 1 99 ? -1.028 -5.896 -18.133 1.00 57.56 99 TRP A CA 1
ATOM 764 C C . TRP A 1 99 ? -2.281 -6.383 -18.885 1.00 57.56 99 TRP A C 1
ATOM 766 O O . TRP A 1 99 ? -3.365 -6.404 -18.304 1.00 57.56 99 TRP A O 1
ATOM 776 N N . MET A 1 100 ? -2.169 -6.786 -20.158 1.00 52.75 100 MET A N 1
ATOM 777 C CA . MET A 1 100 ? -3.292 -7.372 -20.910 1.00 52.75 100 MET A CA 1
ATOM 778 C C . MET A 1 100 ? -3.504 -8.865 -20.624 1.00 52.75 100 MET A C 1
ATOM 780 O O . MET A 1 100 ? -4.540 -9.419 -20.998 1.00 52.75 100 MET A O 1
ATOM 784 N N . LYS A 1 101 ? -2.557 -9.529 -19.954 1.00 53.31 101 LYS A N 1
ATOM 785 C CA . LYS A 1 101 ? -2.719 -10.924 -19.536 1.00 53.31 101 LYS A CA 1
ATOM 786 C C . LYS A 1 101 ? -3.494 -10.959 -18.215 1.00 53.31 101 LYS A C 1
ATOM 788 O O . LYS A 1 101 ? -2.906 -10.799 -17.150 1.00 53.31 101 LYS A O 1
ATOM 793 N N . LYS A 1 102 ? -4.821 -11.078 -18.327 1.00 45.62 102 LYS A N 1
ATOM 794 C CA . LYS A 1 102 ? -5.724 -11.391 -17.208 1.00 45.62 102 LYS A CA 1
ATOM 795 C C . LYS A 1 102 ? -5.522 -12.817 -16.716 1.00 45.62 102 LYS A C 1
ATOM 797 O O . LYS A 1 102 ? -5.295 -13.695 -17.579 1.00 45.62 102 LYS A O 1
#

Organism: NCBI:txid1503961

Mean predicted aligned error: 9.95 Å

Solvent-accessible surface area (backbone atoms only — not comparable to full-atom values): 5993 Å² total; per-residue (Å²): 135,81,82,79,76,77,58,60,26,70,58,34,43,51,48,27,49,54,51,49,56,50,50,56,49,50,51,55,60,63,67,51,76,77,86,66,71,85,83,58,89,49,66,68,54,58,48,51,53,51,54,48,54,57,51,43,52,52,49,53,55,50,49,55,56,52,50,51,51,34,52,51,36,44,50,53,19,54,51,30,50,53,48,49,53,26,50,75,70,70,73,48,81,77,95,67,66,77,85,74,70,126

Foldseek 3Di:
DDDPPPLCLVVLLVVLVVLVVVLVVLVVVLPPPP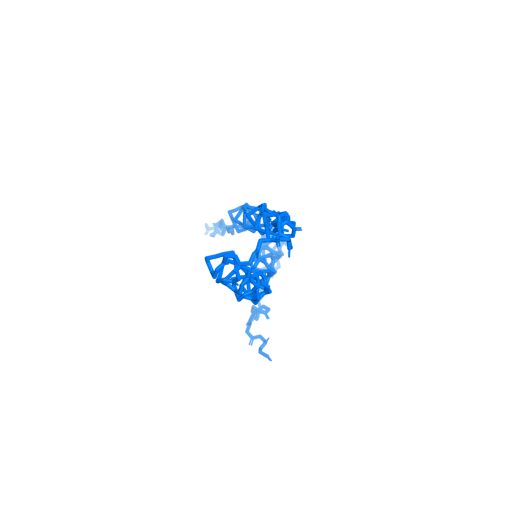PQPPPDPDPVSVVVVVVSVVVSVVSVVVSVVSVVVSVVSNLSSVQSVVQNVCVVVVVHGDPDRPVVPD

Sequence (102 aa):
MGQQILSNYTTANAMATKMGQAADRIDRCTNKSVQLSERTTLLANKKAISSFSATRQLFVVFRQAFQKDIDNIRSVAKEFERLDENIEKGIGLPTSPGWMKK

Secondary structure (DSSP, 8-state):
--------HHHHHHHHHHHHHHHHHHHHHHHS-----TT---HHHHHHHHHHHHHHHHHHHHHHHHHHHHHHHHHHHHHHHHHHHHHHTT----SS-GGG--

pLDDT: mean 77.34, std 13.89, range [33.47, 93.12]

InterPro domains:
  IPR021477 Type VII secretion effector, SACOL2603 family [TIGR04197] (5-89)